Protein 6IWV (pdb70)

Structure (mmCIF, N/CA/C/O backbone):
data_6IWV
#
_entry.id   6IWV
#
_cell.length_a   116.906
_cell.length_b   116.906
_cell.length_c   42.355
_cell.angle_alpha   90.00
_cell.angle_beta   90.00
_cell.angle_gamma   120.00
#
_symmetry.space_group_name_H-M   'P 63 2 2'
#
loop_
_entity.id
_entity.type
_entity.pdbx_description
1 polymer 'Single-stranded DNA-binding protein 2'
2 water water
#
loop_
_atom_site.group_PDB
_atom_site.id
_atom_site.type_symbol
_atom_site.label_atom_id
_atom_site.label_alt_id
_atom_site.label_comp_id
_atom_site.label_asym_id
_atom_site.label_entity_id
_atom_site.label_seq_id
_atom_site.pdbx_PDB_ins_code
_atom_site.Cartn_x
_atom_site.Cartn_y
_atom_site.Cartn_z
_atom_site.occupancy
_atom_site.B_iso_or_equiv
_atom_site.auth_seq_id
_atom_site.auth_comp_id
_atom_site.auth_asym_id
_atom_site.auth_atom_id
_atom_site.pdbx_PDB_model_num
ATOM 1 N N . ALA A 1 2 ? 35.414 48.600 38.453 1.00 63.35 11 ALA A N 1
ATOM 2 C CA . ALA A 1 2 ? 36.482 49.540 37.961 1.00 54.34 11 ALA A CA 1
ATOM 3 C C . ALA A 1 2 ? 37.861 48.886 37.754 1.00 49.63 11 ALA A C 1
ATOM 4 O O . ALA A 1 2 ? 38.639 49.321 36.903 1.00 52.88 11 ALA A O 1
ATOM 6 N N . VAL A 1 3 ? 38.132 47.836 38.506 1.00 43.74 12 VAL A N 1
ATOM 7 C CA . VAL A 1 3 ? 39.345 47.076 38.407 1.00 38.23 12 VAL A CA 1
ATOM 8 C C . VAL A 1 3 ? 38.932 45.706 37.920 1.00 45.81 12 VAL A C 1
ATOM 9 O O . VAL A 1 3 ? 38.461 44.860 38.639 1.00 41.24 12 VAL A O 1
ATOM 13 N N . PRO A 1 4 ? 39.128 45.498 36.622 1.00 55.93 13 PRO A N 1
ATOM 14 C CA . PRO A 1 4 ? 38.782 44.223 35.985 1.00 66.08 13 PRO A CA 1
ATOM 15 C C . PRO A 1 4 ? 39.375 43.034 36.735 1.00 68.07 13 PRO A C 1
ATOM 16 O O . PRO A 1 4 ? 40.420 43.167 37.372 1.00 66.36 13 PRO A O 1
ATOM 20 N N . SER A 1 5 ? 38.710 41.887 36.654 1.00 67.51 14 SER A N 1
ATOM 21 C CA . SER A 1 5 ? 39.177 40.681 37.327 1.00 67.17 14 SER A CA 1
ATOM 22 C C . SER A 1 5 ? 39.720 39.667 36.326 1.00 61.93 14 SER A C 1
ATOM 23 O O . SER A 1 5 ? 40.839 39.174 36.472 1.00 60.44 14 SER A O 1
ATOM 26 N N . ASP A 1 6 ? 38.868 39.465 35.304 1.00 59.44 15 ASP A N 1
ATOM 27 C CA . ASP A 1 6 ? 38.957 38.561 34.152 1.00 42.37 15 ASP A CA 1
ATOM 28 C C . ASP A 1 6 ? 39.486 39.306 32.929 1.00 38.30 15 ASP A C 1
ATOM 29 O O . ASP A 1 6 ? 39.121 39.008 31.817 1.00 40.33 15 ASP A O 1
ATOM 34 N N . SER A 1 7 ? 40.349 40.273 33.125 1.00 38.83 16 SER A N 1
ATOM 35 C CA . SER A 1 7 ? 40.773 41.055 31.969 1.00 43.63 16 SER A CA 1
ATOM 36 C C . SER A 1 7 ? 41.585 40.209 30.995 1.00 47.13 16 SER A C 1
ATOM 37 O O . SER A 1 7 ? 41.293 40.168 29.800 1.00 41.87 16 SER A O 1
ATOM 40 N N . GLN A 1 8 ? 42.606 39.534 31.514 1.00 42.86 17 GLN A N 1
ATOM 41 C CA . GLN A 1 8 ? 43.452 38.698 30.700 1.00 34.38 17 GLN A CA 1
ATOM 42 C C . GLN A 1 8 ? 42.585 37.686 29.968 1.00 31.90 17 GLN A C 1
ATOM 43 O O . GLN A 1 8 ? 42.788 37.485 28.793 1.00 32.72 17 GLN A O 1
ATOM 49 N N . ALA A 1 9 ? 41.656 37.043 30.677 1.00 31.17 18 ALA A N 1
ATOM 50 C CA . ALA A 1 9 ? 40.844 35.983 30.070 1.00 28.42 18 ALA A CA 1
ATOM 51 C C . ALA A 1 9 ? 40.078 36.512 28.870 1.00 27.77 18 ALA A C 1
ATOM 52 O O . ALA A 1 9 ? 40.003 35.863 27.849 1.00 26.22 18 ALA A O 1
ATOM 54 N N . ARG A 1 10 ? 39.503 37.696 29.019 1.00 28.56 19 ARG A N 1
ATOM 55 C CA . ARG A 1 10 ? 38.705 38.281 27.946 1.00 28.46 19 ARG A CA 1
ATOM 56 C C . ARG A 1 10 ? 39.547 38.680 26.750 1.00 27.55 19 ARG A C 1
ATOM 57 O O . ARG A 1 10 ? 39.152 38.444 25.603 1.00 26.19 19 ARG A O 1
ATOM 65 N N . GLU A 1 11 ? 40.720 39.238 27.008 1.00 27.20 20 GLU A N 1
ATOM 66 C CA . GLU A 1 11 ? 41.674 39.567 25.949 1.00 29.84 20 GLU A CA 1
ATOM 67 C C . GLU A 1 11 ? 42.059 38.316 25.180 1.00 28.66 20 GLU A C 1
ATOM 68 O O . GLU A 1 11 ? 42.104 38.315 23.951 1.00 28.28 20 GLU A O 1
ATOM 74 N N . LYS A 1 12 ? 42.395 37.263 25.903 1.00 28.47 21 LYS A N 1
ATOM 75 C CA . LYS A 1 12 ? 42.845 36.054 25.283 1.00 27.61 21 LYS A CA 1
ATOM 76 C C . LYS A 1 12 ? 41.737 35.373 24.530 1.00 25.93 21 LYS A C 1
ATOM 77 O O . LYS A 1 12 ? 41.964 34.834 23.527 1.00 26.65 21 LYS A O 1
ATOM 83 N N . LEU A 1 13 ? 40.539 35.410 25.053 1.00 24.54 22 LEU A N 1
ATOM 84 C CA . LEU A 1 13 ? 39.412 34.835 24.321 1.00 24.04 22 LEU A CA 1
ATOM 85 C C . LEU A 1 13 ? 39.247 35.524 22.970 1.00 23.65 22 LEU A C 1
ATOM 86 O O . LEU A 1 13 ? 39.089 34.865 21.939 1.00 24.44 22 LEU A O 1
ATOM 91 N N . ALA A 1 14 ? 39.332 36.848 22.970 1.00 23.54 23 ALA A N 1
ATOM 92 C CA . ALA A 1 14 ? 39.257 37.588 21.714 1.00 24.31 23 ALA A CA 1
ATOM 93 C C . ALA A 1 14 ? 40.376 37.170 20.757 1.00 23.85 23 ALA A C 1
ATOM 94 O O . ALA A 1 14 ? 40.117 36.912 19.581 1.00 23.82 23 ALA A O 1
ATOM 96 N N . LEU A 1 15 ? 41.612 37.084 21.266 1.00 23.70 24 LEU A N 1
ATOM 97 C CA . LEU A 1 15 ? 42.735 36.658 20.426 1.00 24.98 24 LEU A CA 1
ATOM 98 C C . LEU A 1 15 ? 42.444 35.311 19.782 1.00 23.57 24 LEU A C 1
ATOM 99 O O . LEU A 1 15 ? 42.674 35.105 18.580 1.00 24.95 24 LEU A O 1
ATOM 104 N N . TYR A 1 16 ? 41.968 34.376 20.592 1.00 23.64 25 TYR A N 1
ATOM 105 C CA . TYR A 1 16 ? 41.800 33.028 20.112 1.00 23.04 25 TYR A CA 1
ATOM 106 C C . TYR A 1 16 ? 40.547 32.844 19.255 1.00 23.83 25 TYR A C 1
ATOM 107 O O . TYR A 1 16 ? 40.532 31.998 18.361 1.00 25.36 25 TYR A O 1
ATOM 116 N N . VAL A 1 17 ? 39.543 33.684 19.465 1.00 22.98 26 VAL A N 1
ATOM 117 C CA . VAL A 1 17 ? 38.423 33.731 18.550 1.00 22.69 26 VAL A CA 1
ATOM 118 C C . VAL A 1 17 ? 38.860 34.267 17.189 1.00 23.41 26 VAL A C 1
ATOM 119 O O . VAL A 1 17 ? 38.478 33.727 16.161 1.00 24.28 26 VAL A O 1
ATOM 123 N N . TYR A 1 18 ? 39.627 35.340 17.189 1.00 23.42 27 TYR A N 1
ATOM 124 C CA . TYR A 1 18 ? 40.207 35.862 15.954 1.00 24.61 27 TYR A CA 1
ATOM 125 C C . TYR A 1 18 ? 40.936 34.747 15.205 1.00 24.18 27 TYR A C 1
ATOM 126 O O . TYR A 1 18 ? 40.705 34.546 14.012 1.00 26.06 27 TYR A O 1
ATOM 135 N N . GLU A 1 19 ? 41.776 33.998 15.912 1.00 24.43 28 GLU A N 1
ATOM 136 C CA . GLU A 1 19 ? 42.543 32.916 15.294 1.00 26.19 28 GLU A CA 1
ATOM 137 C C . GLU A 1 19 ? 41.597 31.861 14.722 1.00 26.73 28 GLU A C 1
ATOM 138 O O . GLU A 1 19 ? 41.779 31.384 13.595 1.00 27.91 28 GLU A O 1
ATOM 144 N N . TYR A 1 20 ? 40.583 31.503 15.510 1.00 25.24 29 TYR A N 1
ATOM 145 C CA . TYR A 1 20 ? 39.590 30.530 15.086 1.00 25.41 29 TYR A CA 1
ATOM 146 C C . TYR A 1 20 ? 38.920 30.962 13.793 1.00 25.36 29 TYR A C 1
ATOM 147 O O . TYR A 1 20 ? 38.746 30.156 12.872 1.00 26.59 29 TYR A O 1
ATOM 156 N N . LEU A 1 21 ? 38.537 32.232 13.739 1.00 24.62 30 LEU A N 1
ATOM 157 C CA . LEU A 1 21 ? 37.846 32.758 12.571 1.00 24.27 30 LEU A CA 1
ATOM 158 C C . LEU A 1 21 ? 38.715 32.655 11.327 1.00 26.44 30 LEU A C 1
ATOM 159 O O . LEU A 1 21 ? 38.234 32.269 10.248 1.00 29.08 30 LEU A O 1
ATOM 164 N N . LEU A 1 22 ? 39.989 32.970 11.477 1.00 26.28 31 LEU A N 1
ATOM 165 C CA . LEU A 1 22 ? 40.910 32.824 10.360 1.00 28.27 31 LEU A CA 1
ATOM 166 C C . LEU A 1 22 ? 41.017 31.373 9.952 1.00 30.94 31 LEU A C 1
ATOM 167 O O . LEU A 1 22 ? 40.969 31.045 8.765 1.00 33.66 31 LEU A O 1
ATOM 172 N N . HIS A 1 23 ? 41.156 30.493 10.935 1.00 29.46 32 HIS A N 1
ATOM 173 C CA . HIS A 1 23 ? 41.360 29.085 10.644 1.00 31.28 32 HIS A CA 1
ATOM 174 C C . HIS A 1 23 ? 40.203 28.370 9.993 1.00 32.64 32 HIS A C 1
ATOM 175 O O . HIS A 1 23 ? 40.446 27.443 9.217 1.00 36.22 32 HIS A O 1
ATOM 182 N N . VAL A 1 24 ? 38.973 28.807 10.267 1.00 31.02 33 VAL A N 1
ATOM 183 C CA . VAL A 1 24 ? 37.796 28.218 9.616 1.00 32.00 33 VAL A CA 1
ATOM 184 C C . VAL A 1 24 ? 37.447 28.868 8.266 1.00 32.47 33 VAL A C 1
ATOM 185 O O . VAL A 1 24 ? 36.433 28.526 7.657 1.00 37.96 33 VAL A O 1
ATOM 189 N N . GLY A 1 25 ? 38.298 29.785 7.804 1.00 33.10 34 GLY A N 1
ATOM 190 C CA . GLY A 1 25 ? 38.137 30.429 6.532 1.00 34.16 34 GLY A CA 1
ATOM 191 C C . GLY A 1 25 ? 37.225 31.632 6.544 1.00 33.27 34 GLY A C 1
ATOM 192 O O . GLY A 1 25 ? 36.823 32.102 5.490 1.00 42.82 34 GLY A O 1
ATOM 193 N N . ALA A 1 26 ? 36.954 32.164 7.725 1.00 28.16 35 ALA A N 1
ATOM 194 C CA . ALA A 1 26 ? 36.106 33.341 7.877 1.00 27.30 35 ALA A CA 1
ATOM 195 C C . ALA A 1 26 ? 36.976 34.587 8.047 1.00 26.65 35 ALA A C 1
ATOM 196 O O . ALA A 1 26 ? 36.908 35.307 9.036 1.00 27.16 35 ALA A O 1
ATOM 198 N N . GLN A 1 27 ? 37.780 34.864 7.035 1.00 27.37 36 GLN A N 1
ATOM 199 C CA . GLN A 1 27 ? 38.718 35.962 7.084 1.00 28.07 36 GLN A CA 1
ATOM 200 C C . GLN A 1 27 ? 38.054 37.315 7.253 1.00 25.60 36 GLN A C 1
ATOM 201 O O . GLN A 1 27 ? 38.526 38.163 8.031 1.00 26.54 36 GLN A O 1
ATOM 207 N N . LYS A 1 28 ? 36.980 37.551 6.508 1.00 25.89 37 LYS A N 1
ATOM 208 C CA . LYS A 1 28 ? 36.291 38.834 6.629 1.00 27.13 37 LYS A CA 1
ATOM 209 C C . LYS A 1 28 ? 35.735 39.017 8.032 1.00 25.01 37 LYS A C 1
ATOM 210 O O . LYS A 1 28 ? 35.799 40.108 8.592 1.00 26.45 37 LYS A O 1
ATOM 216 N N . SER A 1 29 ? 35.203 37.938 8.605 1.00 26.09 38 SER A N 1
ATOM 217 C CA A SER A 1 29 ? 34.681 37.987 9.972 0.50 26.17 38 SER A CA 1
ATOM 218 C CA B SER A 1 29 ? 34.667 38.004 9.956 0.50 24.52 38 SER A CA 1
ATOM 219 C C . SER A 1 29 ? 35.784 38.338 10.948 1.00 24.46 38 SER A C 1
ATOM 220 O O . SER A 1 29 ? 35.601 39.174 11.825 1.00 25.26 38 SER A O 1
ATOM 225 N N . ALA A 1 30 ? 36.939 37.710 10.762 1.00 24.66 39 ALA A N 1
ATOM 226 C CA . ALA A 1 30 ? 38.085 37.940 11.649 1.00 24.81 39 ALA A CA 1
ATOM 227 C C . ALA A 1 30 ? 38.538 39.401 11.601 1.00 26.06 39 ALA A C 1
ATOM 228 O O . ALA A 1 30 ? 38.777 40.0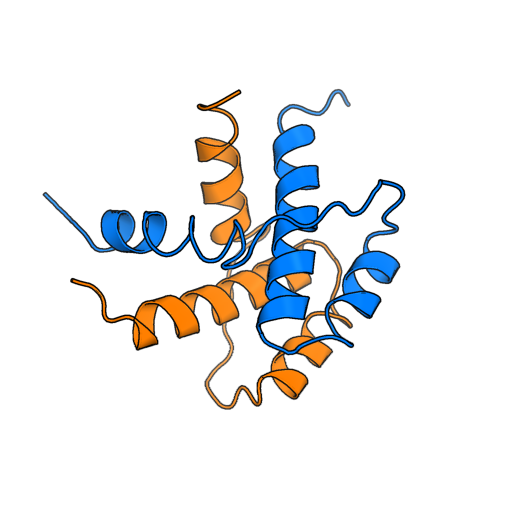29 12.621 1.00 24.42 39 ALA A O 1
ATOM 230 N N . GLN A 1 31 ? 38.655 39.928 10.389 1.00 24.22 40 GLN A N 1
ATOM 231 C CA . GLN A 1 31 ? 39.038 41.314 10.196 1.00 23.95 40 GLN A CA 1
ATOM 232 C C . GLN A 1 31 ? 38.029 42.265 10.816 1.00 23.16 40 GLN A C 1
ATOM 233 O O . GLN A 1 31 ? 38.393 43.201 11.542 1.00 25.18 40 GLN A O 1
ATOM 239 N N . THR A 1 32 ? 36.749 42.020 10.554 1.00 23.28 41 THR A N 1
ATOM 240 C CA . THR A 1 32 ? 35.725 42.889 11.090 1.00 24.00 41 THR A CA 1
ATOM 241 C C . THR A 1 32 ? 35.668 42.811 12.618 1.00 23.58 41 THR A C 1
ATOM 242 O O . THR A 1 32 ? 35.445 43.814 13.276 1.00 23.74 41 THR A O 1
ATOM 246 N N . PHE A 1 33 ? 35.916 41.618 13.165 1.00 23.89 42 PHE A N 1
ATOM 247 C CA . PHE A 1 33 ? 35.987 41.444 14.609 1.00 23.27 42 PHE A CA 1
ATOM 248 C C . PHE A 1 33 ? 36.996 42.378 15.247 1.00 23.01 42 PHE A C 1
ATOM 249 O O . PHE A 1 33 ? 36.664 43.090 16.193 1.00 24.27 42 PHE A O 1
ATOM 257 N N . LEU A 1 34 ? 38.220 42.407 14.730 1.00 23.60 43 LEU A N 1
ATOM 258 C CA . LEU A 1 34 ? 39.232 43.264 15.335 1.00 25.29 43 LEU A CA 1
ATOM 259 C C . LEU A 1 34 ? 38.845 44.734 15.263 1.00 24.97 43 LEU A C 1
ATOM 260 O O . LEU A 1 34 ? 39.110 45.496 16.195 1.00 25.96 43 LEU A O 1
ATOM 265 N N . SER A 1 35 ? 38.205 45.116 14.164 1.00 24.83 44 SER A N 1
ATOM 266 C CA . SER A 1 35 ? 37.732 46.473 14.005 1.00 26.11 44 SER A CA 1
ATOM 267 C C . SER A 1 35 ? 36.654 46.815 15.014 1.00 27.48 44 SER A C 1
ATOM 268 O O . SER A 1 35 ? 36.717 47.868 15.670 1.00 28.25 44 SER A O 1
ATOM 271 N N . GLU A 1 36 ? 35.666 45.925 15.135 1.00 24.80 45 GLU A N 1
ATOM 272 C CA . GLU A 1 36 ? 34.533 46.181 16.011 1.00 24.90 45 GLU A CA 1
ATOM 273 C C . GLU A 1 36 ? 34.923 46.261 17.482 1.00 25.54 45 GLU A C 1
ATOM 274 O O . GLU A 1 36 ? 34.344 47.042 18.219 1.00 29.97 45 GLU A O 1
ATOM 280 N N . ILE A 1 37 ? 35.902 45.466 17.900 1.00 25.93 46 ILE A N 1
ATOM 281 C CA . ILE A 1 37 ? 36.319 45.462 19.301 1.00 25.76 46 ILE A CA 1
ATOM 282 C C . ILE A 1 37 ? 37.494 46.419 19.554 1.00 27.21 46 ILE A C 1
ATOM 283 O O . ILE A 1 37 ? 37.970 46.531 20.677 1.00 30.60 46 ILE A O 1
ATOM 288 N N . ARG A 1 38 ? 37.934 47.130 18.517 1.00 27.20 47 ARG A N 1
ATOM 289 C CA . ARG A 1 38 ? 38.982 48.139 18.656 1.00 28.11 47 ARG A CA 1
ATOM 290 C C . ARG A 1 38 ? 40.265 47.545 19.230 1.00 27.89 47 ARG A C 1
ATOM 291 O O . ARG A 1 38 ? 40.885 48.083 20.142 1.00 28.67 47 ARG A O 1
ATOM 299 N N . TRP A 1 39 ? 40.659 46.413 18.666 1.00 26.61 48 TRP A N 1
ATOM 300 C CA . TRP A 1 39 ? 41.830 45.700 19.126 1.00 27.18 48 TRP A CA 1
ATOM 301 C C . TRP A 1 39 ? 43.092 46.533 18.963 1.00 28.16 48 TRP A C 1
ATOM 302 O O . TRP A 1 39 ? 43.333 47.095 17.910 1.00 29.27 48 TRP A O 1
ATOM 313 N N . GLU A 1 40 ? 43.879 46.614 20.032 1.00 30.07 49 GLU A N 1
ATOM 314 C CA . GLU A 1 40 ? 45.091 47.423 20.064 1.00 32.64 49 GLU A CA 1
ATOM 315 C C . GLU A 1 40 ? 46.328 46.639 20.459 1.00 32.88 49 GLU A C 1
ATOM 316 O O . GLU A 1 40 ? 47.367 47.234 20.729 1.00 39.74 49 GLU A O 1
ATOM 322 N N . LYS A 1 41 ? 46.229 45.318 20.494 1.00 34.78 50 LYS A N 1
ATOM 323 C CA . LYS A 1 41 ? 47.332 44.480 20.949 1.00 36.58 50 LYS A CA 1
ATOM 324 C C . LYS A 1 41 ? 47.988 43.768 19.772 1.00 37.00 50 LYS A C 1
ATOM 325 O O . LYS A 1 41 ? 47.493 43.801 18.628 1.00 33.06 50 LYS A O 1
ATOM 331 N N . ASN A 1 42 ? 49.096 43.099 20.062 1.00 41.00 51 ASN A N 1
ATOM 332 C CA . ASN A 1 42 ? 49.724 42.249 19.081 1.00 42.31 51 ASN A CA 1
ATOM 333 C C . ASN A 1 42 ? 48.802 41.097 18.752 1.00 40.93 51 ASN A C 1
ATOM 334 O O . ASN A 1 42 ? 47.886 40.759 19.509 1.00 46.36 51 ASN A O 1
ATOM 339 N N . ILE A 1 43 ? 49.024 40.548 17.579 1.00 46.31 52 ILE A N 1
ATOM 340 C CA . ILE A 1 43 ? 48.365 39.369 17.123 1.00 48.79 52 ILE A CA 1
ATOM 341 C C . ILE A 1 43 ? 49.535 38.420 16.906 1.00 54.40 52 ILE A C 1
ATOM 342 O O . ILE A 1 43 ? 50.311 38.595 15.970 1.00 56.77 52 ILE A O 1
ATOM 347 N N . THR A 1 44 ? 49.706 37.475 17.819 1.00 57.45 53 THR A N 1
ATOM 348 C CA . THR A 1 44 ? 50.695 36.410 17.641 1.00 65.53 53 THR A CA 1
ATOM 349 C C . THR A 1 44 ? 49.940 35.088 17.656 1.00 67.03 53 THR A C 1
ATOM 350 O O . THR A 1 44 ? 49.424 34.664 18.696 1.00 80.05 53 THR A O 1
ATOM 354 N N . LEU A 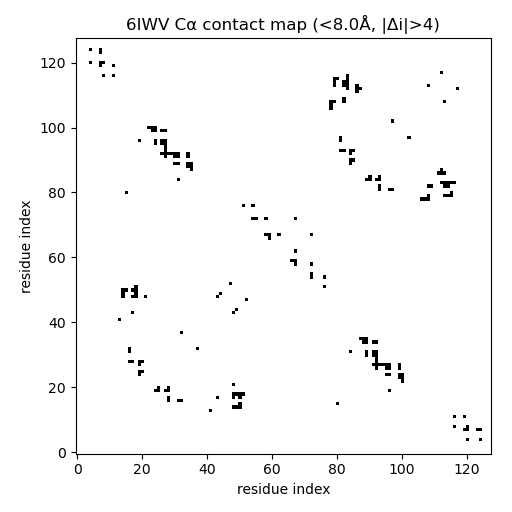1 45 ? 49.844 34.485 16.475 1.00 57.04 54 LEU A N 1
ATOM 355 C CA . LEU A 1 45 ? 49.152 33.220 16.255 1.00 55.81 54 LEU A CA 1
ATOM 356 C C . LEU A 1 45 ? 50.091 32.011 16.385 1.00 63.91 54 LEU A C 1
ATOM 357 O O . LEU A 1 45 ? 51.170 32.027 15.854 1.00 61.12 54 LEU A O 1
ATOM 362 N N . GLY A 1 46 ? 49.658 30.968 17.092 1.00 69.66 55 GLY A N 1
ATOM 363 C CA . GLY A 1 46 ? 50.484 29.778 17.309 1.00 70.70 55 GLY A CA 1
ATOM 364 C C . GLY A 1 46 ? 50.382 28.806 16.154 1.00 74.93 55 GLY A C 1
ATOM 365 O O . GLY A 1 46 ? 49.763 29.107 15.123 1.00 66.64 55 GLY A O 1
ATOM 366 N N . GLU A 1 47 ? 50.996 27.636 16.329 1.00 78.18 56 GLU A N 1
ATOM 367 C CA . GLU A 1 47 ? 50.905 26.575 15.336 1.00 83.69 56 GLU A CA 1
ATOM 368 C C . GLU A 1 47 ? 49.474 26.044 15.327 1.00 79.15 56 GLU A C 1
ATOM 369 O O . GLU A 1 47 ? 48.923 25.763 16.397 1.00 71.69 56 GLU A O 1
ATOM 375 N N . PRO A 1 48 ? 48.845 25.853 14.184 1.00 75.38 57 PRO A N 1
ATOM 376 C CA . PRO A 1 48 ? 47.499 25.283 14.208 1.00 67.70 57 PRO A CA 1
ATOM 377 C C . PRO A 1 48 ? 47.621 23.798 14.588 1.00 61.04 57 PRO A C 1
ATOM 378 O O . PRO A 1 48 ? 48.721 23.302 14.485 1.00 76.67 57 PRO A O 1
ATOM 382 N N . PRO A 1 49 ? 46.546 23.063 15.075 1.00 46.55 58 PRO A N 1
ATOM 383 C CA . PRO A 1 49 ? 45.272 23.760 15.171 1.00 41.23 58 PRO A CA 1
ATOM 384 C C . PRO A 1 49 ? 45.344 24.832 16.249 1.00 37.08 58 PRO A C 1
ATOM 385 O O . PRO A 1 49 ? 46.151 24.778 17.141 1.00 36.72 58 PRO A O 1
ATOM 389 N N . GLY A 1 50 ? 44.475 25.802 16.136 1.00 37.30 59 GLY A N 1
ATOM 390 C CA . GLY A 1 50 ? 44.464 26.922 17.057 1.00 34.05 59 GLY A CA 1
ATOM 391 C C . GLY A 1 50 ? 44.034 26.557 18.463 1.00 29.75 59 GLY A C 1
ATOM 392 O O . GLY A 1 50 ? 43.497 25.474 18.733 1.00 31.35 59 GLY A O 1
ATOM 393 N N . PHE A 1 51 ? 44.289 27.483 19.364 1.00 28.10 60 PHE A N 1
ATOM 394 C CA . PHE A 1 51 ? 44.032 27.238 20.765 1.00 26.98 60 PHE A CA 1
ATOM 395 C C . PHE A 1 51 ? 42.549 26.971 21.018 1.00 27.21 60 PHE A C 1
ATOM 396 O O . PHE A 1 51 ? 42.205 26.079 21.778 1.00 29.29 60 PHE A O 1
ATOM 404 N N . LEU A 1 52 ? 41.670 27.749 20.407 1.00 27.27 61 LEU A N 1
ATOM 405 C CA . LEU A 1 52 ? 40.270 27.619 20.726 1.00 26.70 61 LEU A CA 1
ATOM 406 C C . LEU A 1 52 ? 39.718 26.265 20.293 1.00 26.41 61 LEU A C 1
ATOM 407 O O . LEU A 1 52 ? 39.002 25.613 21.055 1.00 29.31 61 LEU A O 1
ATOM 412 N N . HIS A 1 53 ? 40.086 25.827 19.089 1.00 27.78 62 HIS A N 1
ATOM 413 C CA A HIS A 1 53 ? 39.611 24.532 18.639 0.50 27.89 62 HIS A CA 1
ATOM 414 C CA B HIS A 1 53 ? 39.714 24.494 18.552 0.50 29.79 62 HIS A CA 1
ATOM 415 C C . HIS A 1 53 ? 40.139 23.418 19.538 1.00 28.51 62 HIS A C 1
ATOM 416 O O . HIS A 1 53 ? 39.382 22.546 19.910 1.00 31.56 62 HIS A O 1
ATOM 429 N N . SER A 1 54 ? 41.417 23.483 19.891 1.00 28.65 63 SER A N 1
ATOM 430 C CA . SER A 1 54 ? 42.010 22.490 20.781 1.00 30.27 63 SER A CA 1
ATOM 431 C C . SER A 1 54 ? 41.304 22.465 22.132 1.00 29.50 63 SER A C 1
ATOM 432 O O . SER A 1 54 ? 40.961 21.415 22.673 1.00 30.04 63 SER A O 1
ATOM 435 N N . TRP A 1 55 ? 41.089 23.642 22.673 1.00 26.50 64 TRP A N 1
ATOM 436 C CA . TRP A 1 55 ? 40.434 23.783 23.968 1.00 27.14 64 TRP A CA 1
ATOM 437 C C . TRP A 1 55 ? 39.014 23.265 23.913 1.00 27.24 64 TRP A C 1
ATOM 438 O O . TRP A 1 55 ? 38.563 22.513 24.787 1.00 27.91 64 TRP A O 1
ATOM 449 N N . TRP A 1 56 ? 38.322 23.635 22.845 1.00 27.98 65 TRP A N 1
ATOM 450 C CA . TRP A 1 56 ? 36.961 23.211 22.684 1.00 28.05 65 TRP A CA 1
ATOM 451 C C . TRP A 1 56 ? 36.800 21.709 22.635 1.00 29.01 65 TRP A C 1
ATOM 452 O O . TRP A 1 56 ? 35.851 21.200 23.199 1.00 32.95 65 TRP A O 1
ATOM 463 N N A CYS A 1 57 ? 37.707 21.023 21.933 0.50 30.65 66 CYS A N 1
ATOM 464 N N B CYS A 1 57 ? 37.700 21.009 21.950 0.50 30.44 66 CYS A N 1
ATOM 465 C CA A CYS A 1 57 ? 37.685 19.564 21.832 0.50 31.65 66 CYS A CA 1
ATOM 466 C CA B CYS A 1 57 ? 37.606 19.558 21.858 0.50 31.16 66 CYS A CA 1
ATOM 467 C C A CYS A 1 57 ? 37.605 18.946 23.225 0.50 31.54 66 CYS A C 1
ATOM 468 C C B CYS A 1 57 ? 37.604 18.921 23.239 0.50 31.63 66 CYS A C 1
ATOM 469 O O A CYS A 1 57 ? 36.739 18.117 23.494 0.50 33.54 66 CYS A O 1
ATOM 470 O O B CYS A 1 57 ? 36.791 18.044 23.515 0.50 34.13 66 CYS A O 1
ATOM 475 N N . VAL A 1 58 ? 38.474 19.406 24.120 1.00 30.16 67 VAL A N 1
ATOM 476 C CA . VAL A 1 58 ? 38.539 18.867 25.480 1.00 30.99 67 VAL A CA 1
ATOM 477 C C . VAL A 1 58 ? 37.337 19.319 26.306 1.00 28.82 67 VAL A C 1
ATOM 478 O O . VAL A 1 58 ? 36.679 18.526 26.985 1.00 30.82 67 VAL A O 1
ATOM 482 N N . PHE A 1 59 ? 37.031 20.605 26.211 1.00 29.00 68 PHE A N 1
ATOM 483 C CA . PHE A 1 59 ? 3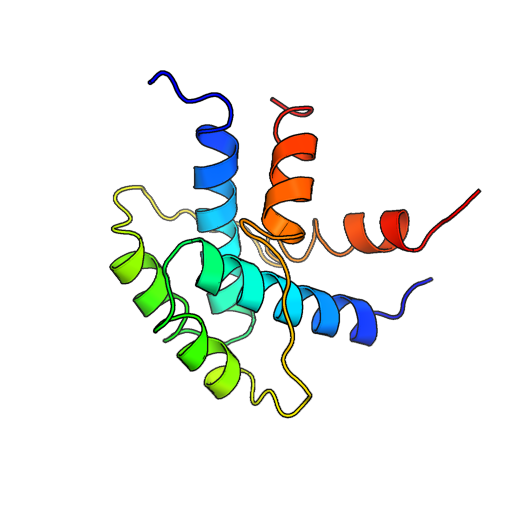5.915 21.150 26.940 1.00 29.12 68 PHE A CA 1
ATOM 484 C C . PHE A 1 59 ? 34.617 20.417 26.597 1.00 29.58 68 PHE A C 1
ATOM 485 O O . PHE A 1 59 ? 33.832 20.008 27.478 1.00 31.70 68 PHE A O 1
ATOM 493 N N . TRP A 1 60 ? 34.397 20.243 25.306 1.00 30.77 69 TRP A N 1
ATOM 494 C CA . TRP A 1 60 ? 33.174 19.634 24.841 1.00 34.42 69 TRP A CA 1
ATOM 495 C C . TRP A 1 60 ? 33.106 18.176 25.285 1.00 34.26 69 TRP A C 1
ATOM 496 O O . TRP A 1 60 ? 32.035 17.711 25.644 1.00 35.98 69 TRP A O 1
ATOM 507 N N . ASP A 1 61 ? 34.252 17.478 25.294 1.00 34.57 70 ASP A N 1
ATOM 508 C CA . ASP A 1 61 ? 34.333 16.106 25.793 1.00 33.47 70 ASP A CA 1
ATOM 509 C C . ASP A 1 61 ? 33.863 16.060 27.253 1.00 33.75 70 ASP A C 1
ATOM 510 O O . ASP A 1 61 ? 33.080 15.193 27.638 1.00 38.15 70 ASP A O 1
ATOM 515 N N . LEU A 1 62 ? 34.349 16.988 28.070 1.00 32.98 71 LEU A N 1
ATOM 516 C CA . LEU A 1 62 ? 33.984 17.001 29.485 1.00 31.58 71 LEU A CA 1
ATOM 517 C C . LEU A 1 62 ? 32.542 17.443 29.709 1.00 30.88 71 LEU A C 1
ATOM 518 O O . LEU A 1 62 ? 31.861 16.910 30.574 1.00 32.10 71 LEU A O 1
ATOM 523 N N . TYR A 1 63 ? 32.079 18.414 28.934 1.00 31.73 72 TYR A N 1
ATOM 524 C CA . TYR A 1 63 ? 30.710 18.857 29.014 1.00 31.16 72 TYR A CA 1
ATOM 525 C C . TYR A 1 63 ? 29.741 17.708 28.711 1.00 33.79 72 TYR A C 1
ATOM 526 O O . TYR A 1 63 ? 28.755 17.516 29.424 1.00 36.61 72 TYR A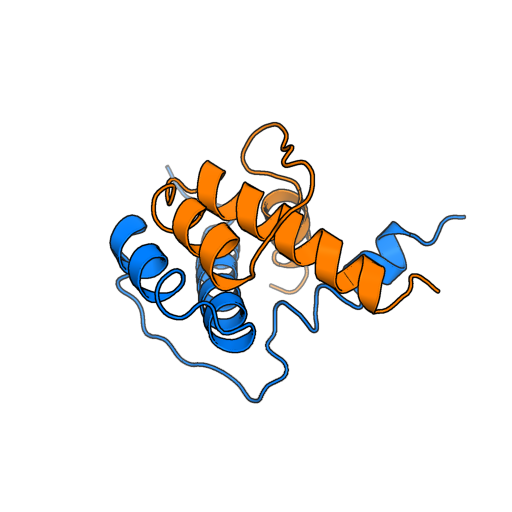 O 1
ATOM 535 N N . CYS A 1 64 ? 30.044 16.940 27.669 1.00 36.88 73 CYS A N 1
ATOM 536 C CA . CYS A 1 64 ? 29.198 15.820 27.272 1.00 39.88 73 CYS A CA 1
ATOM 537 C C . CYS A 1 64 ? 29.298 14.611 28.197 1.00 40.86 73 CYS A C 1
ATOM 538 O O . CYS A 1 64 ? 28.352 13.856 28.278 0.80 40.72 73 CYS A O 1
ATOM 541 N N . ALA A 1 65 ? 30.450 14.447 28.869 1.00 38.72 74 ALA A N 1
ATOM 542 C CA . ALA A 1 65 ? 30.631 13.405 29.877 1.00 40.56 74 ALA A CA 1
ATOM 543 C C . ALA A 1 65 ? 29.717 13.669 31.067 1.00 42.99 74 ALA A C 1
ATOM 544 O O . ALA A 1 65 ? 29.312 14.802 31.321 1.00 43.44 74 ALA A O 1
ATOM 546 N N . ALA A 1 66 ? 29.391 12.622 31.807 1.00 43.59 75 ALA A N 1
ATOM 547 C CA . ALA A 1 66 ? 28.589 12.796 33.010 1.00 45.44 75 ALA A CA 1
ATOM 548 C C . ALA A 1 66 ? 28.801 11.645 33.981 1.00 45.78 75 ALA A C 1
ATOM 549 O O . ALA A 1 66 ? 29.086 10.527 33.550 1.00 50.52 75 ALA A O 1
ATOM 551 N N . PRO A 1 67 ? 28.672 11.923 35.295 1.00 48.80 76 PRO A N 1
ATOM 552 C CA . PRO A 1 67 ? 28.791 10.875 36.321 1.00 53.15 76 PRO A CA 1
ATOM 553 C C . PRO A 1 67 ? 27.662 9.844 36.273 1.00 63.69 76 PRO A C 1
ATOM 554 O O . PRO A 1 67 ? 26.670 10.041 35.565 1.00 68.47 76 PRO A O 1
ATOM 558 N N . VAL B 1 3 ? 34.037 10.646 22.733 1.00 92.32 12 VAL B N 1
ATOM 559 C CA . VAL B 1 3 ? 32.631 10.302 22.564 1.00 93.24 12 VAL B CA 1
ATOM 560 C C . VAL B 1 3 ? 31.843 11.234 21.639 1.00 97.54 12 VAL B C 1
ATOM 561 O O . VAL B 1 3 ? 31.330 10.785 20.621 1.00 94.76 12 VAL B O 1
ATOM 565 N N . PRO B 1 4 ? 31.730 12.567 22.029 1.00 98.94 13 PRO B N 1
ATOM 566 C CA . PRO B 1 4 ? 30.968 13.408 21.091 1.00 90.58 13 PRO B CA 1
ATOM 567 C C . PRO B 1 4 ? 31.632 13.356 19.741 1.00 85.35 13 PRO B C 1
ATOM 568 O O . PRO B 1 4 ? 32.852 13.289 19.691 1.00 74.25 13 PRO B O 1
ATOM 572 N N . SER B 1 5 ? 30.861 13.371 18.665 1.00 79.16 14 SER B N 1
ATOM 573 C CA . SER B 1 5 ? 31.505 13.308 17.349 1.00 71.81 14 SER B CA 1
ATOM 574 C C . SER B 1 5 ? 32.259 14.601 17.047 1.00 66.23 14 SER B C 1
ATOM 575 O O . SER B 1 5 ? 31.924 15.654 17.580 1.00 59.84 14 SER B O 1
ATOM 578 N N . ASP B 1 6 ? 33.273 14.505 16.190 1.00 67.00 15 ASP B N 1
ATOM 579 C CA . ASP B 1 6 ? 34.050 15.669 15.752 1.00 53.27 15 ASP B CA 1
ATOM 580 C C . ASP B 1 6 ? 33.158 16.716 15.050 1.00 59.89 15 ASP B C 1
ATOM 581 O O . ASP B 1 6 ? 33.315 17.930 15.272 1.00 59.12 15 ASP B O 1
ATOM 586 N N . SER B 1 7 ? 32.221 16.228 14.235 1.00 64.08 16 SER B N 1
ATOM 587 C CA . SER B 1 7 ? 31.202 17.051 13.558 1.00 63.50 16 SER B CA 1
ATOM 588 C C . SER B 1 7 ? 30.336 17.890 14.522 1.00 58.89 16 SER B C 1
ATOM 589 O O . SER B 1 7 ? 30.190 19.128 14.342 1.00 50.51 16 SER B O 1
ATOM 592 N N . GLN B 1 8 ? 29.775 17.217 15.532 1.00 56.60 17 GLN B N 1
ATOM 593 C CA . GLN B 1 8 ? 28.960 17.869 16.570 1.00 50.82 17 GLN B CA 1
ATOM 594 C C . GLN B 1 8 ? 29.763 18.931 17.320 1.00 45.65 17 GLN B C 1
ATOM 595 O O . GLN B 1 8 ? 29.296 20.059 17.490 1.00 46.96 17 GLN B O 1
ATOM 601 N N . ALA B 1 9 ? 30.961 18.564 17.771 1.00 44.58 18 ALA B N 1
ATOM 602 C CA . ALA B 1 9 ? 31.854 19.511 18.455 1.00 42.39 18 ALA B CA 1
ATOM 603 C C . ALA B 1 9 ? 32.111 20.776 17.618 1.00 38.14 18 ALA B C 1
ATOM 604 O O . ALA B 1 9 ? 31.962 21.887 18.125 1.00 37.78 18 ALA B O 1
ATOM 606 N N . ARG B 1 10 ? 32.463 20.591 16.342 1.00 39.85 19 ARG B N 1
ATOM 607 C CA . ARG B 1 10 ? 32.720 21.723 15.426 1.00 35.93 19 ARG B CA 1
ATOM 608 C C . ARG B 1 10 ? 31.483 22.630 15.261 1.00 33.50 19 ARG B C 1
ATOM 609 O O . ARG B 1 10 ? 31.598 23.848 15.290 1.00 33.37 19 ARG B O 1
ATOM 617 N N . GLU B 1 11 ? 30.320 22.030 15.050 1.00 35.62 20 GLU B N 1
ATOM 618 C CA . GLU B 1 11 ? 29.084 22.778 14.848 1.00 36.57 20 GLU B CA 1
ATOM 619 C C . GLU B 1 11 ? 28.737 23.619 16.086 1.00 31.68 20 GLU B C 1
ATOM 620 O O . GLU B 1 11 ? 28.356 24.795 15.981 1.00 33.25 20 GLU B O 1
ATOM 626 N N . LYS B 1 12 ? 28.862 23.002 17.254 1.00 34.01 21 LYS B N 1
ATOM 627 C CA . LYS B 1 12 ? 28.566 23.689 18.495 1.00 31.11 21 LYS B CA 1
ATOM 628 C C . LYS B 1 12 ? 29.563 24.812 18.754 1.00 29.52 21 LYS B C 1
ATOM 629 O O . LYS B 1 12 ? 29.169 25.874 19.203 1.00 30.67 21 LYS B O 1
ATOM 635 N N . LEU B 1 13 ? 30.837 24.601 18.427 1.00 29.11 22 LEU B N 1
ATOM 636 C CA . LEU B 1 13 ? 31.811 25.670 18.567 1.00 27.60 22 LEU B CA 1
ATOM 637 C C . LEU B 1 13 ? 31.418 26.884 17.712 1.00 26.75 22 LEU B C 1
ATOM 638 O O . LEU B 1 13 ? 31.455 28.005 18.182 1.00 27.46 22 LEU B O 1
ATOM 643 N N . ALA B 1 14 ? 31.046 26.645 16.460 1.00 27.30 23 ALA B N 1
ATOM 644 C CA . ALA B 1 14 ? 30.634 27.730 15.577 1.00 26.76 23 ALA B CA 1
ATOM 645 C C . ALA B 1 14 ? 29.440 28.478 16.164 1.00 26.19 23 ALA B C 1
ATOM 646 O O . ALA B 1 14 ? 29.431 29.698 16.189 1.00 26.45 23 ALA B O 1
ATOM 648 N N . LEU B 1 15 ? 28.445 27.737 16.646 1.00 27.24 24 LEU B N 1
ATOM 649 C CA . LEU B 1 15 ? 27.267 28.339 17.251 1.00 28.55 24 LEU B CA 1
ATOM 650 C C . LEU B 1 15 ? 27.650 29.222 18.429 1.00 25.82 24 LEU B C 1
ATOM 651 O O . LEU B 1 15 ? 27.159 30.343 18.597 1.00 27.26 24 LEU B O 1
ATOM 656 N N . TYR B 1 16 ? 28.528 28.713 19.281 1.00 25.66 25 TYR B N 1
ATOM 657 C CA . TYR B 1 16 ? 28.893 29.475 20.454 1.00 24.00 25 TYR B CA 1
ATOM 658 C C . TYR B 1 16 ? 29.847 30.625 20.186 1.00 23.84 25 TYR B C 1
ATOM 659 O O . TYR B 1 16 ? 29.829 31.626 20.909 1.00 23.78 25 TYR B O 1
ATOM 668 N N . VAL B 1 17 ? 30.673 30.509 19.149 1.00 23.05 26 VAL B N 1
ATOM 669 C CA . VAL B 1 17 ? 31.465 31.653 18.689 1.00 22.65 26 VAL B CA 1
ATOM 670 C C . VAL B 1 17 ? 30.536 32.749 18.140 1.00 24.12 26 VAL B C 1
ATOM 671 O O . VAL B 1 17 ? 30.745 33.911 18.420 1.00 24.00 26 VAL B O 1
ATOM 675 N N . TYR B 1 18 ? 29.527 32.365 17.357 1.00 23.96 27 TYR B N 1
ATOM 676 C CA . TYR B 1 18 ? 28.543 33.321 16.865 1.00 23.58 27 TYR B CA 1
ATOM 677 C C . TYR B 1 18 ? 27.930 34.082 18.035 1.00 22.51 27 TYR B C 1
ATOM 678 O O . TYR B 1 18 ? 27.863 35.319 18.016 1.00 23.60 27 TYR B O 1
ATOM 687 N N . GLU B 1 19 ? 27.517 33.344 19.072 1.00 22.78 28 GLU B N 1
ATOM 688 C CA . GLU B 1 19 ? 26.935 33.975 20.249 1.00 23.29 28 GLU B CA 1
ATOM 689 C C . GLU B 1 19 ? 27.922 34.943 20.902 1.00 22.77 28 GLU B C 1
ATOM 690 O O . GLU B 1 19 ? 27.571 36.050 21.278 1.00 24.56 28 GLU B O 1
ATOM 696 N N . TYR B 1 20 ? 29.152 34.490 21.066 1.00 22.94 29 TYR B N 1
ATOM 697 C CA . TYR B 1 20 ? 30.207 35.303 21.637 1.00 23.18 29 TYR B CA 1
ATOM 698 C C . TYR B 1 20 ? 30.346 36.612 20.875 1.00 23.40 29 TYR B C 1
ATOM 699 O O . TYR B 1 20 ? 30.423 37.681 21.486 1.00 22.87 29 TYR B O 1
ATOM 708 N N . LEU B 1 21 ? 30.371 36.526 19.547 1.00 23.39 30 LEU B N 1
ATOM 709 C CA . LEU B 1 21 ? 30.586 37.713 18.717 1.00 22.94 30 LEU B CA 1
ATOM 710 C C . LEU B 1 21 ? 29.443 38.698 18.886 1.00 23.47 30 LEU B C 1
ATOM 711 O O . LEU B 1 21 ? 29.668 39.893 18.956 1.00 24.22 30 LEU B O 1
ATOM 716 N N . LEU B 1 22 ? 28.221 38.193 18.945 1.00 21.97 31 LEU B N 1
ATOM 717 C CA . LEU B 1 22 ? 27.098 39.083 19.195 1.00 23.23 31 LEU B CA 1
ATOM 718 C C . LEU B 1 22 ? 27.228 39.768 20.541 1.00 23.11 31 LEU B C 1
ATOM 719 O O . LEU B 1 22 ? 27.091 40.994 20.635 1.00 25.37 31 LEU B O 1
ATOM 724 N N . HIS B 1 23 ? 27.502 38.993 21.582 1.00 23.77 32 HIS B N 1
ATOM 725 C CA . HIS B 1 23 ? 27.495 39.572 22.920 1.00 23.02 32 HIS B CA 1
ATOM 726 C C . HIS B 1 23 ? 28.650 40.506 23.215 1.00 23.24 32 HIS B C 1
ATOM 727 O O . HIS B 1 23 ? 28.532 41.388 24.060 1.00 26.20 32 HIS B O 1
ATOM 734 N N . VAL B 1 24 ? 29.767 40.319 22.516 1.00 24.44 33 VAL B N 1
ATOM 735 C CA . VAL B 1 24 ? 30.909 41.197 22.677 1.00 26.26 33 VAL B CA 1
ATOM 736 C C . VAL B 1 24 ? 30.744 42.487 21.857 1.00 26.85 33 VAL B C 1
ATOM 737 O O . VAL B 1 24 ? 31.592 43.365 21.915 1.00 32.63 33 VAL B O 1
ATOM 741 N N . GLY B 1 25 ? 29.664 42.595 21.076 1.00 25.44 34 GLY B N 1
ATOM 742 C CA . GLY B 1 25 ? 29.372 43.790 20.331 1.00 28.38 34 GLY B CA 1
ATOM 743 C C . GLY B 1 25 ? 29.912 43.791 18.935 1.00 29.56 34 GLY B C 1
ATOM 744 O O . GLY B 1 25 ? 30.035 44.845 18.340 1.00 41.96 34 GLY B O 1
ATOM 745 N N . ALA B 1 26 ? 30.227 42.621 18.412 1.00 25.55 35 ALA B N 1
ATOM 746 C CA . ALA B 1 26 ? 30.791 42.506 17.067 1.00 26.18 35 ALA B CA 1
ATOM 747 C C . ALA B 1 26 ? 29.723 41.891 16.153 1.00 25.69 35 ALA B C 1
ATOM 748 O O . ALA B 1 26 ? 29.897 40.831 15.566 1.00 26.11 35 ALA B O 1
ATOM 750 N N . GLN B 1 27 ? 28.393 42.712 15.912 1.00 24.84 36 GLN B N 1
ATOM 751 C CA . GLN B 1 27 ? 27.403 42.051 15.068 1.00 27.46 36 GLN B CA 1
ATOM 752 C C . GLN B 1 27 ? 27.803 41.911 13.616 1.00 28.19 36 GLN B C 1
ATOM 753 O O . GLN B 1 27 ? 27.528 40.882 13.002 1.00 29.55 36 GLN B O 1
ATOM 759 N N . LYS B 1 28 ? 28.538 42.901 13.140 1.00 27.20 37 LYS B N 1
ATOM 760 C CA . LY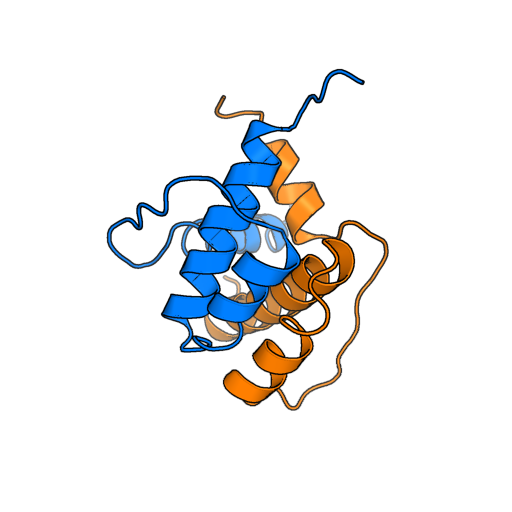S B 1 28 ? 28.876 42.766 11.732 1.00 29.25 37 LYS B CA 1
ATOM 761 C C . LYS B 1 28 ? 29.740 41.529 11.536 1.00 26.13 37 LYS B C 1
ATOM 762 O O . LYS B 1 28 ? 29.557 40.785 10.566 1.00 28.66 37 LYS B O 1
ATOM 768 N N . SER B 1 29 ? 30.672 41.305 12.456 1.00 23.96 38 SER B N 1
ATOM 769 C CA A SER B 1 29 ? 31.497 40.131 12.383 0.50 23.37 38 SER B CA 1
ATOM 770 C CA B SER B 1 29 ? 31.539 40.105 12.383 0.50 23.75 38 SER B CA 1
ATOM 771 C C . SER B 1 29 ? 30.694 38.837 12.477 1.00 25.23 38 SER B C 1
ATOM 772 O O . SER B 1 29 ? 30.942 37.857 11.764 1.00 26.10 38 SER B O 1
ATOM 777 N N . ALA B 1 30 ? 29.728 38.841 13.379 1.00 24.39 39 ALA B N 1
ATOM 778 C CA . ALA B 1 30 ? 28.904 37.669 13.592 1.00 26.11 39 ALA B CA 1
ATOM 779 C C . ALA B 1 30 ? 28.119 37.318 12.348 1.00 27.28 39 ALA B C 1
ATOM 780 O O . ALA B 1 30 ? 28.046 36.154 11.961 1.00 27.43 39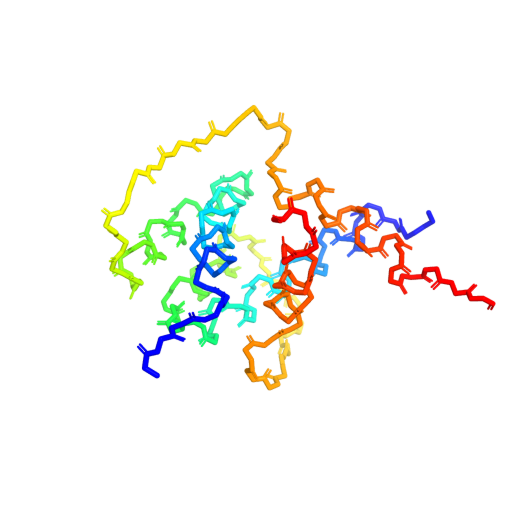 ALA B O 1
ATOM 782 N N . GLN B 1 31 ? 27.529 38.334 11.724 1.00 27.51 40 GLN B N 1
ATOM 783 C CA . GLN B 1 31 ? 26.746 38.092 10.531 1.00 27.70 40 GLN B CA 1
ATOM 784 C C . GLN B 1 31 ? 27.625 37.623 9.382 1.00 27.07 40 GLN B C 1
ATOM 785 O O . GLN B 1 31 ? 27.254 36.723 8.644 1.00 30.90 40 GLN B O 1
ATOM 791 N N . THR B 1 32 ? 28.813 38.205 9.264 1.00 26.22 41 THR B N 1
ATOM 792 C CA . THR B 1 32 ? 29.755 37.805 8.234 1.00 28.13 41 THR B CA 1
ATOM 793 C C . THR B 1 32 ? 30.178 36.353 8.451 1.00 27.19 41 THR B C 1
ATOM 794 O O . THR B 1 32 ? 30.312 35.585 7.500 1.00 29.86 41 THR B O 1
ATOM 798 N N . PHE B 1 33 ? 30.388 35.977 9.711 1.00 27.10 42 PHE B N 1
ATOM 799 C CA . PHE B 1 33 ? 30.781 34.625 10.068 1.00 26.42 42 PHE B CA 1
ATOM 800 C C . PHE B 1 33 ? 29.811 33.597 9.547 1.00 28.51 42 PHE B C 1
ATOM 801 O O . PHE B 1 33 ? 30.203 32.654 8.887 1.00 29.75 42 PHE B O 1
ATOM 809 N N . LEU B 1 34 ? 28.531 33.811 9.790 1.00 29.26 43 LEU B N 1
ATOM 810 C CA . LEU B 1 34 ? 27.534 32.864 9.321 1.00 31.39 43 LEU B CA 1
ATOM 811 C C . LEU B 1 34 ? 27.552 32.732 7.804 1.00 32.22 43 LEU B C 1
ATOM 812 O O . LEU B 1 34 ? 27.401 31.641 7.274 1.00 35.60 43 LEU B O 1
ATOM 817 N N . SER B 1 35 ? 27.766 33.847 7.120 1.00 30.40 44 SER B N 1
ATOM 818 C CA . SER B 1 35 ? 27.860 33.848 5.669 1.00 32.64 44 SER B CA 1
ATOM 819 C C . SER B 1 35 ? 29.108 33.088 5.204 1.00 31.96 44 SER B C 1
ATOM 820 O O . SER B 1 35 ? 29.031 32.245 4.303 1.00 35.50 44 SER B O 1
ATOM 823 N N . GLU B 1 36 ? 30.243 33.338 5.852 1.00 30.10 45 GLU B N 1
ATOM 824 C CA . GLU B 1 36 ? 31.495 32.734 5.414 1.00 32.88 45 GLU B CA 1
ATOM 825 C C . GLU B 1 36 ? 31.566 31.226 5.628 1.00 32.15 45 GLU B C 1
ATOM 826 O O . GLU B 1 36 ? 32.179 30.509 4.824 1.00 39.07 45 GLU B O 1
ATOM 832 N N . ILE B 1 37 ? 30.916 30.744 6.675 1.00 33.35 46 ILE B N 1
ATOM 833 C CA . ILE B 1 37 ? 30.860 29.315 6.941 1.00 34.34 46 ILE B CA 1
ATOM 834 C C . ILE B 1 37 ? 29.617 28.645 6.359 1.00 38.10 46 ILE B C 1
ATOM 835 O O . ILE B 1 37 ? 29.418 27.447 6.560 1.00 40.20 46 ILE B O 1
ATOM 840 N N . ARG B 1 38 ? 28.805 29.411 5.627 1.00 37.84 47 ARG B N 1
ATOM 841 C CA . ARG B 1 38 ? 27.617 28.898 4.933 1.00 40.68 47 ARG B CA 1
ATOM 842 C C . ARG B 1 38 ? 26.669 28.208 5.919 1.00 38.85 47 ARG B C 1
ATOM 843 O O . ARG B 1 38 ? 26.148 27.118 5.667 1.00 43.12 47 ARG B O 1
ATOM 851 N N . TRP B 1 39 ? 26.465 28.840 7.064 1.00 37.57 48 TRP B N 1
ATOM 852 C CA . TRP B 1 39 ? 25.603 28.297 8.092 1.00 37.17 48 TRP B CA 1
ATOM 853 C C . TRP B 1 39 ? 24.220 28.379 7.590 1.00 41.83 48 TRP B C 1
ATOM 854 O O . TRP B 1 39 ? 23.748 29.416 7.231 1.00 47.92 48 TRP B O 1
ATOM 865 N N . GLU B 1 40 ? 23.586 27.240 7.595 1.00 30.00 49 GLU B N 1
ATOM 866 C CA . GLU B 1 40 ? 22.248 27.126 7.126 1.00 30.00 49 GLU B CA 1
ATOM 867 C C . GLU B 1 40 ? 21.236 26.857 8.215 1.00 30.00 49 GLU B C 1
ATOM 868 O O . GLU B 1 40 ? 20.126 27.293 8.108 1.00 30.00 49 GLU B O 1
ATOM 870 N N . LYS B 1 41 ? 21.632 26.147 9.253 1.00 55.21 50 LYS B N 1
ATOM 871 C CA . LYS B 1 41 ? 20.731 25.815 10.329 1.00 51.67 50 LYS B CA 1
ATOM 872 C C . LYS B 1 41 ? 20.176 26.956 11.140 1.00 50.70 50 LYS B C 1
ATOM 873 O O . LYS B 1 41 ? 20.523 28.099 10.992 1.00 47.30 50 LYS B O 1
ATOM 879 N N . ASN B 1 42 ? 19.267 26.557 12.012 1.00 53.09 51 ASN B N 1
ATOM 880 C CA . ASN B 1 42 ? 18.677 27.408 13.013 1.00 48.15 51 ASN B CA 1
ATOM 881 C C . ASN B 1 42 ? 19.674 28.146 13.877 1.00 50.05 51 ASN B C 1
ATOM 882 O O . ASN B 1 42 ? 20.602 27.542 14.425 1.00 51.24 51 ASN B O 1
ATOM 887 N N . ILE B 1 43 ? 19.476 29.437 14.015 1.00 40.55 52 ILE B N 1
ATOM 888 C CA . ILE B 1 43 ? 20.345 30.200 14.845 1.00 44.66 52 ILE B CA 1
ATOM 889 C C . ILE B 1 43 ? 19.639 30.566 16.119 1.00 39.01 52 ILE B C 1
ATOM 890 O O . ILE B 1 43 ? 18.640 31.215 16.099 1.00 42.48 52 ILE B O 1
ATOM 895 N N . THR B 1 44 ? 20.184 30.141 17.229 1.00 37.66 53 THR B N 1
ATOM 896 C CA . THR B 1 44 ? 19.690 30.543 18.516 1.00 39.91 53 THR B CA 1
ATOM 897 C C . THR B 1 44 ? 20.883 30.882 19.397 1.00 40.28 53 THR B C 1
ATOM 898 O O . THR B 1 44 ? 22.030 30.462 19.141 1.00 42.01 53 THR B O 1
ATOM 902 N N . LEU B 1 45 ? 20.602 31.648 20.432 1.00 32.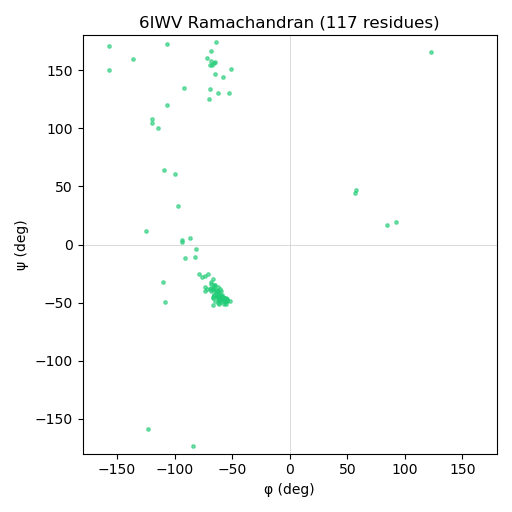63 54 LEU B N 1
ATOM 903 C CA . LEU B 1 45 ? 21.566 32.038 21.404 1.00 31.38 54 LEU B CA 1
ATOM 904 C C . LEU B 1 45 ? 20.853 32.405 22.679 1.00 29.62 54 LEU B C 1
ATOM 905 O O . LEU B 1 45 ? 19.673 32.487 22.708 1.00 32.17 54 LEU B O 1
ATOM 910 N N . GLY B 1 46 ? 21.612 32.611 23.727 1.00 29.20 55 GLY B N 1
ATOM 911 C CA . GLY B 1 46 ? 21.094 32.912 25.045 1.00 30.18 55 GLY B CA 1
ATOM 912 C C . GLY B 1 46 ? 21.622 34.210 25.620 1.00 29.36 55 GLY B C 1
ATOM 913 O O . GLY B 1 46 ? 22.060 35.107 24.893 1.00 28.68 55 GLY B O 1
ATOM 914 N N . GLU B 1 47 ? 21.553 34.318 26.931 1.00 30.06 56 GLU B N 1
ATOM 915 C CA . GLU B 1 47 ? 21.959 35.507 27.633 1.00 30.53 56 GLU B CA 1
ATOM 916 C C . GLU B 1 47 ? 23.417 35.828 27.545 1.00 26.90 56 GLU B C 1
ATOM 917 O O . GLU B 1 47 ? 24.211 34.957 27.517 1.00 28.54 56 GLU B O 1
ATOM 923 N N . PRO B 1 48 ? 23.751 37.113 27.535 1.00 25.80 57 PRO B N 1
ATOM 924 C CA . PRO B 1 48 ? 25.155 37.527 27.489 1.00 25.23 57 PRO B CA 1
ATOM 925 C C . PRO B 1 48 ? 25.844 37.144 28.810 1.00 26.83 57 PRO B C 1
ATOM 926 O O . PRO B 1 48 ? 25.119 37.034 29.799 1.00 30.31 57 PRO B O 1
ATOM 930 N N . PRO B 1 49 ? 27.223 36.928 28.867 1.00 28.93 58 PRO B N 1
ATOM 931 C CA . PRO B 1 49 ? 27.956 37.102 27.600 1.00 27.00 58 PRO B CA 1
ATOM 932 C C . PRO B 1 49 ? 27.896 35.864 26.711 1.00 27.39 58 PRO B C 1
ATOM 933 O O . PRO B 1 49 ? 28.290 35.943 25.547 1.00 27.48 58 PRO B O 1
ATOM 937 N N . GLY B 1 50 ? 27.415 34.742 27.239 1.00 27.00 59 GLY B N 1
ATOM 938 C CA . GLY B 1 50 ? 27.337 33.557 26.449 1.00 26.76 59 GLY B CA 1
ATOM 939 C C . GLY B 1 50 ? 28.088 32.406 27.066 1.00 26.50 59 GLY B C 1
ATOM 940 O O . GLY B 1 50 ? 28.946 32.563 27.936 1.00 27.58 59 GLY B O 1
ATOM 941 N N . PHE B 1 51 ? 27.782 31.235 26.530 1.00 26.80 60 PHE B N 1
ATOM 942 C CA . PHE B 1 51 ? 28.304 29.973 27.013 1.00 26.91 60 PHE B CA 1
ATOM 943 C C . PHE B 1 51 ? 29.832 29.909 26.911 1.00 27.29 60 PHE B C 1
ATOM 944 O O . PHE B 1 51 ? 30.540 29.554 27.877 1.00 27.50 60 PHE B O 1
ATOM 952 N N . LEU B 1 52 ? 30.347 30.281 25.747 1.00 25.83 61 LEU B N 1
ATOM 953 C CA . LEU B 1 52 ? 31.794 30.244 25.545 1.00 25.48 61 LEU B CA 1
ATOM 954 C C . LEU B 1 52 ? 32.524 31.180 26.504 1.00 23.88 61 LEU B C 1
ATOM 955 O O . LEU B 1 52 ? 33.458 30.778 27.168 1.00 25.68 61 LEU B O 1
ATOM 960 N N . HIS B 1 53 ? 32.080 32.421 26.579 1.00 24.30 62 HIS B N 1
ATOM 961 C CA . HIS B 1 53 ? 32.715 33.384 27.461 1.00 24.77 62 HIS B CA 1
ATOM 962 C C . HIS B 1 53 ? 32.721 32.884 28.889 1.00 25.82 62 HIS B C 1
ATOM 963 O O . HIS B 1 53 ? 33.726 32.949 29.572 1.00 25.89 62 HIS B O 1
ATOM 970 N N . SER B 1 54 ? 31.577 32.385 29.331 1.00 24.88 63 SER B N 1
ATOM 971 C CA . SER B 1 54 ? 31.401 32.007 30.714 1.00 27.30 63 SER B CA 1
ATOM 972 C C . SER B 1 54 ? 32.375 30.914 31.109 1.00 27.96 63 SER B C 1
ATOM 973 O O . SER B 1 54 ? 33.119 31.028 32.089 1.00 29.96 63 SER B O 1
ATOM 976 N N . TRP B 1 55 ? 32.407 29.868 30.313 1.00 26.17 64 TRP B N 1
ATOM 977 C CA . TRP B 1 55 ? 33.282 28.747 30.606 1.00 27.01 64 TRP B CA 1
ATOM 978 C C . TRP B 1 55 ? 34.743 29.045 30.335 1.00 25.91 64 TRP B C 1
ATOM 979 O O . TRP B 1 55 ? 35.609 28.590 31.064 1.00 27.00 64 TRP B O 1
ATOM 990 N N . TRP B 1 56 ? 35.018 29.812 29.286 1.00 24.57 65 TRP B N 1
ATOM 991 C CA . TRP B 1 56 ? 36.394 30.211 29.012 1.00 25.10 65 TRP B CA 1
ATOM 992 C C . TRP B 1 56 ? 37.041 30.899 30.205 1.00 25.95 65 TRP B C 1
ATOM 993 O O . TRP B 1 56 ? 38.178 30.586 30.589 1.00 26.83 65 TRP B O 1
ATOM 1004 N N . CYS B 1 57 ? 36.328 31.861 30.774 1.00 25.10 66 CYS B N 1
ATOM 1005 C CA . CYS B 1 57 ? 36.929 32.697 31.795 1.00 27.57 66 CYS B CA 1
ATOM 1006 C C . CYS B 1 57 ? 37.188 31.930 33.068 1.00 28.56 66 CYS B C 1
ATOM 1007 O O . CYS B 1 57 ? 38.216 32.144 33.713 1.00 30.76 66 CYS B O 1
ATOM 1010 N N . VAL B 1 58 ? 36.265 31.039 33.434 1.00 27.92 67 VAL B N 1
ATOM 1011 C CA . VAL B 1 58 ? 36.468 30.246 34.653 1.00 28.55 67 VAL B CA 1
ATOM 1012 C C . VAL B 1 58 ? 37.682 29.336 34.518 1.00 29.39 67 VAL B C 1
ATOM 1013 O O . VAL B 1 58 ? 38.450 29.201 35.447 1.00 33.66 67 VAL B O 1
ATOM 1017 N N . PHE B 1 59 ? 37.882 28.751 33.344 1.00 26.82 68 PHE B N 1
ATOM 1018 C CA . PHE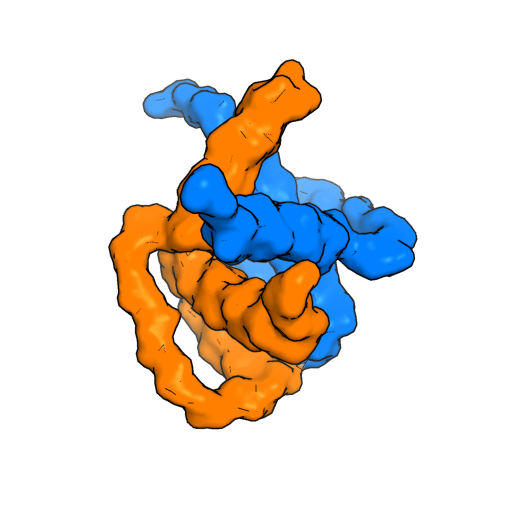 B 1 59 ? 39.046 27.891 33.146 1.00 28.79 68 PHE B CA 1
ATOM 1019 C C . PHE B 1 59 ? 40.324 28.711 33.041 1.00 28.00 68 PHE B C 1
ATOM 1020 O O . PHE B 1 59 ? 41.364 28.324 33.569 1.00 30.36 68 PHE B O 1
ATOM 1028 N N . TRP B 1 60 ? 40.261 29.848 32.357 1.00 27.65 69 TRP B N 1
ATOM 1029 C CA . TRP B 1 60 ? 41.458 30.679 32.189 1.00 29.75 69 TRP B CA 1
ATOM 1030 C C . TRP B 1 60 ? 42.025 31.050 33.552 1.00 33.64 69 TRP B C 1
ATOM 1031 O O . TRP B 1 60 ? 43.236 30.956 33.776 1.00 36.65 69 TRP B O 1
ATOM 1042 N N . ASP B 1 61 ? 41.138 31.471 34.449 1.00 33.78 70 ASP B N 1
ATOM 1043 C CA A ASP B 1 61 ? 41.515 31.881 35.812 0.50 39.42 70 ASP B CA 1
ATOM 1044 C CA B ASP B 1 61 ? 41.554 31.891 35.786 0.50 39.67 70 ASP B CA 1
ATOM 1045 C C . ASP B 1 61 ? 42.279 30.788 36.572 1.00 39.10 70 ASP B C 1
ATOM 1046 O O . ASP B 1 61 ? 43.144 31.092 37.388 1.00 41.39 70 ASP B O 1
ATOM 1055 N N . LEU B 1 62 ? 41.937 29.520 36.331 1.00 38.48 71 LEU B N 1
ATOM 1056 C CA . LEU B 1 62 ? 42.628 28.414 37.003 1.00 38.10 71 LEU B CA 1
ATOM 1057 C C . LEU B 1 62 ? 44.084 28.373 36.666 1.00 36.99 71 LEU B C 1
ATOM 1058 O O . LEU B 1 62 ? 44.902 28.154 37.531 1.00 46.65 71 LEU B O 1
ATOM 1063 N N . TYR B 1 63 ? 44.398 28.538 35.389 1.00 33.96 72 TYR B N 1
ATOM 1064 C CA . TYR B 1 63 ? 45.741 28.308 34.905 1.00 36.17 72 TYR B CA 1
ATOM 1065 C C . TYR B 1 63 ? 46.629 29.537 34.918 1.00 37.03 72 TYR B C 1
ATOM 1066 O O . TYR B 1 63 ? 47.836 29.422 34.704 1.00 44.14 72 TYR B O 1
ATOM 1075 N N . CYS B 1 64 ? 46.020 30.705 35.141 1.00 40.88 73 CYS B N 1
ATOM 1076 C CA . CYS B 1 64 ? 46.716 31.834 35.782 1.00 46.93 73 CYS B CA 1
ATOM 1077 C C . CYS B 1 64 ? 47.094 31.512 37.228 1.00 49.76 73 CYS B C 1
ATOM 1078 O O . CYS B 1 64 ? 48.028 32.099 37.767 0.80 58.13 73 CYS B O 1
#

Solvent-accessible surface area: 8024 Å² total; per-residue (Å²): 155,134,81,117,55,53,93,3,119,61,51,0,7,10,38,0,27,3,16,0,50,79,63,52,0,102,120,0,0,92,34,0,36,82,40,43,199,49,166,127,126,58,106,79,50,161,88,96,5,88,1,46,53,39,2,63,105,16,11,62,120,112,58,60,88,184,185,28,64,91,83,79,10,124,70,60,1,8,26,41,0,13,8,5,0,34,54,62,51,0,118,133,0,0,101,34,0,20,83,41,48,217,46,96,124,116,76,77,76,44,150,95,52,6,39,1,30,53,103,2,6,84,58,52,97,127,190,103

Organism: Homo sapiens (NCBI:txid9606)

InterPro domains:
  IPR006594 LIS1 homology motif [PS50896] (18-50)
  IPR006594 LIS1 homology motif [SM00667] (18-50)
  IPR008116 Sequence-specific single-strand DNA-binding protein [PR01743] (10-29)
  IPR008116 Sequence-specific single-strand DNA-binding protein [PR01743] (31-46)
  IPR008116 Sequence-specific single-strand DNA-binding protein [PR01743] (47-64)
  IPR008116 Sequence-specific single-strand DNA-binding protein [PR01743] (65-78)
  IPR008116 Sequence-specific single-strand DNA-binding protein [PR01743] (79-94)

B-factor: mean 38.49, std 14.9, range [21.29, 98.94]

Radius of gyration: 14.16 Å; Cα contacts (8 Å, |Δi|>4): 129; chains: 2; bounding box: 32×39×34 Å

Sequence (128 aa):
AVPSDSQAREKLALYVYEYLLHVGAQKSSAQTFLSEIRWEKNITLGEPPGFLHHSWWCCVFWDLYCAAPVPSDSQAREKLALYVYEYLLHVGAQKSSAQTFLSEIRWEKNITLGEPPGFLHSWWCVFWDDLYC

Nearest PDB structures (foldseek):
  6iwv-assembly1_A-2  TM=1.015E+00  e=2.738E-11  Homo sapiens
  6s9r-assembly1_A-2  TM=9.460E-01  e=2.965E-09  Drosophila melanogaster
  8hib-assembly1_A-2  TM=8.641E-01  e=8.008E-10  Homo sapiens
  6iwv-assembly1_B-2  TM=8.975E-01  e=1.489E-09  Homo sapiens
  6s9r-assembly1_B-2  TM=9.434E-01  e=1.176E-08  Drosophila melanogaster

GO terms:
  GO:0005737 cytoplasm (C, IDA)
  GO:0005515 protein binding (F, IPI)
  GO:0005654 nucleoplasm (C, IDA)

Secondary structure (DSSP, 8-state):
---SSHHHHHHHHHHHHHHHHHTT-HHHHHHHHHHTT--S-----SSSPHHHHHHHHHHHHHH---/---HHHHHHHHHHHHHHHHHHTT-HHHHHHHHHHTT--S-----SSS-HHHHHHHHHHHHH-

Foldseek 3Di:
DDDDCPVVVLVVLLQVLLVCVVVPNPVVSVVSCVVVVDDDDRDFDDPPTPVVVVCVVVVVVVPDDD/DPDPVVVVVVVLLQVLLQCVLVPNPVVSVVSCVVVVPDDDHDADDPPGDCVVVVVVVVVVVD